Protein AF-A0A947F858-F1 (afdb_monomer)

Solvent-accessible surface area (backbone atoms only — not comparable to full-atom values): 6469 Å² total; per-residue (Å²): 131,84,89,65,55,68,53,41,46,55,47,29,59,78,66,80,48,83,84,88,86,75,67,89,81,66,52,72,44,41,62,44,39,13,61,75,72,74,49,61,33,59,75,28,78,41,48,48,53,29,35,28,78,80,78,44,76,45,78,45,77,42,40,40,72,58,80,89,54,66,70,59,55,22,68,79,66,77,35,60,71,42,74,44,53,60,67,57,33,28,71,70,55,74,26,50,80,83,61,42,67,88,55,57,70,126

Foldseek 3Di:
DDPDDPLQVVQCVVVVHDDDDDDPPQPLALVSVCVVVVHPSQPDWDWFWKAFPVRDIDIDIGRRPDDDDQVVVCVVPVTRIDTDDQVRCCVQQVDGPSGGDPGSGD

Nearest PDB structures (foldseek):
  1wdv-assembly2_B  TM=8.813E-01  e=1.703E-07  Aeropyrum pernix K1
  3ri0-assembly1_A  TM=8.685E-01  e=7.483E-07  Thermus thermophilus HB8
  3rij-assembly2_B  TM=8.736E-01  e=3.507E-06  Thermus thermophilus HB8
  3ri0-assembly2_B  TM=8.132E-01  e=2.891E-06  Thermus thermophilus HB8
  8huz-assembly6_E  TM=6.924E-01  e=2.051E-03  Mus musculus

Mean predicted aligned error: 3.18 Å

Radius of gyration: 14.78 Å; Cα contacts (8 Å, |Δi|>4): 136; chains: 1; bounding box: 39×30×33 Å

pLDDT: mean 94.22, std 5.72, range [61.09, 98.38]

Secondary structure (DSSP, 8-state):
---S-HHHHHHHHTTT--PPP--TTS--SHHHHHHHHT--GGGSEEEEEEEETTS-EEEEEEETTPPP-HHHHHHHHSS-EEE--HHHHHHHHSS-TT---SSS--

Structure (mmCIF, N/CA/C/O backbone):
data_AF-A0A947F858-F1
#
_entry.id   AF-A0A947F858-F1
#
loop_
_atom_site.group_PDB
_atom_site.id
_atom_site.type_symbol
_atom_site.label_atom_id
_atom_site.label_alt_id
_atom_site.label_comp_id
_atom_site.label_asym_id
_atom_site.label_entity_id
_atom_site.label_seq_id
_atom_site.pdbx_PDB_ins_code
_atom_site.Cartn_x
_atom_site.Cartn_y
_atom_site.Cartn_z
_atom_site.occupancy
_atom_site.B_iso_or_equiv
_atom_site.auth_seq_id
_atom_site.auth_comp_id
_atom_site.auth_asym_id
_atom_site.auth_atom_id
_atom_site.pdbx_PDB_model_num
ATOM 1 N N . MET A 1 1 ? 21.024 -10.251 -4.837 1.00 61.09 1 MET A N 1
ATOM 2 C CA . MET A 1 1 ? 19.910 -10.902 -4.113 1.00 61.09 1 MET A CA 1
ATOM 3 C C . MET A 1 1 ? 18.708 -9.993 -4.268 1.00 61.09 1 MET A C 1
ATOM 5 O O . MET A 1 1 ? 18.911 -8.787 -4.195 1.00 61.09 1 MET A O 1
ATOM 9 N N . SER A 1 2 ? 17.529 -10.543 -4.565 1.00 72.62 2 SER A N 1
ATOM 10 C CA . SER A 1 2 ? 16.306 -9.743 -4.702 1.00 72.62 2 SER A CA 1
ATOM 11 C C . SER A 1 2 ? 15.969 -9.069 -3.371 1.00 72.62 2 SER A C 1
ATOM 13 O O . SER A 1 2 ? 16.124 -9.683 -2.313 1.00 72.62 2 SER A O 1
ATOM 15 N N . ASN A 1 3 ? 15.537 -7.811 -3.423 1.00 83.62 3 ASN A N 1
ATOM 16 C CA . ASN A 1 3 ? 15.077 -7.055 -2.257 1.00 83.62 3 ASN A CA 1
ATOM 17 C C . ASN A 1 3 ? 13.567 -7.235 -2.016 1.00 83.62 3 ASN A C 1
ATOM 19 O O . ASN A 1 3 ? 12.994 -6.564 -1.154 1.00 83.62 3 ASN A O 1
ATOM 23 N N . ILE A 1 4 ? 12.912 -8.120 -2.774 1.00 90.12 4 ILE A N 1
ATOM 24 C CA . ILE A 1 4 ? 11.479 -8.384 -2.668 1.00 90.12 4 ILE A CA 1
ATOM 25 C C . ILE A 1 4 ? 11.211 -9.251 -1.427 1.00 90.12 4 ILE A C 1
ATOM 27 O O . ILE A 1 4 ? 11.792 -10.329 -1.283 1.00 90.12 4 ILE A O 1
ATOM 31 N N . PRO A 1 5 ? 10.317 -8.827 -0.514 1.00 91.62 5 PRO A N 1
ATOM 32 C CA . PRO A 1 5 ? 9.943 -9.640 0.639 1.00 91.62 5 PRO A CA 1
ATOM 33 C C . PRO A 1 5 ? 9.374 -11.006 0.206 1.00 91.62 5 PRO A C 1
ATOM 35 O O . PRO A 1 5 ? 8.523 -11.030 -0.684 1.00 91.62 5 PRO A O 1
ATOM 38 N N . PRO A 1 6 ? 9.744 -12.135 0.851 1.00 93.25 6 PRO A N 1
ATOM 39 C CA . PRO A 1 6 ? 9.379 -13.481 0.384 1.00 93.25 6 PRO A CA 1
ATOM 40 C C . PRO A 1 6 ? 7.880 -13.698 0.147 1.00 93.25 6 PRO A C 1
ATOM 42 O O . PRO A 1 6 ? 7.484 -14.324 -0.828 1.00 93.25 6 PRO A O 1
ATOM 45 N N . LYS A 1 7 ? 7.032 -13.119 1.003 1.00 93.25 7 LYS A N 1
ATOM 46 C CA . LYS A 1 7 ? 5.570 -13.184 0.863 1.00 93.25 7 LYS A CA 1
ATOM 47 C C . LYS A 1 7 ? 5.030 -12.430 -0.356 1.00 93.25 7 LYS A C 1
ATOM 49 O O . LYS A 1 7 ? 4.011 -12.815 -0.914 1.00 93.25 7 LYS A O 1
ATOM 54 N N . VAL A 1 8 ? 5.706 -11.355 -0.767 1.00 95.38 8 VAL A N 1
ATOM 55 C CA . VAL A 1 8 ? 5.370 -10.619 -1.992 1.00 95.38 8 VAL A CA 1
ATOM 56 C C . VAL A 1 8 ? 5.826 -11.432 -3.194 1.00 95.38 8 VAL A C 1
ATOM 58 O O . VAL A 1 8 ? 5.043 -11.597 -4.119 1.00 95.38 8 VAL A O 1
ATOM 61 N N . GLN A 1 9 ? 7.033 -12.005 -3.149 1.00 95.12 9 GLN A N 1
ATOM 62 C CA . GLN A 1 9 ? 7.530 -12.874 -4.216 1.00 95.12 9 GLN A CA 1
ATOM 63 C C . GLN A 1 9 ? 6.586 -14.060 -4.459 1.00 95.12 9 GLN A C 1
ATOM 65 O O . GLN A 1 9 ? 6.131 -14.247 -5.578 1.00 95.12 9 GLN A O 1
ATOM 70 N N . ALA A 1 10 ? 6.184 -14.775 -3.404 1.00 94.94 10 ALA A N 1
ATOM 71 C CA . ALA A 1 10 ? 5.242 -15.89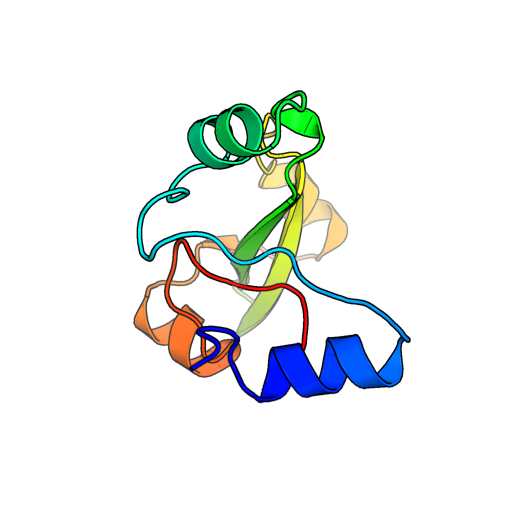0 -3.514 1.00 94.94 10 ALA A CA 1
ATOM 72 C C . ALA A 1 10 ? 3.876 -15.471 -4.099 1.00 94.94 10 ALA A C 1
ATOM 74 O O . ALA A 1 10 ? 3.263 -16.211 -4.872 1.00 94.94 10 ALA A O 1
ATOM 75 N N . PHE A 1 11 ? 3.393 -14.268 -3.765 1.00 95.88 11 PHE A N 1
ATOM 76 C CA . PHE A 1 11 ? 2.169 -13.734 -4.362 1.00 95.88 11 PHE A CA 1
ATOM 77 C C . PHE A 1 11 ? 2.349 -13.461 -5.860 1.00 95.88 11 PHE A C 1
ATOM 79 O O . PHE A 1 11 ? 1.483 -13.826 -6.647 1.00 95.88 11 PHE A O 1
ATOM 86 N N . LEU A 1 12 ? 3.464 -12.844 -6.261 1.00 95.94 12 LEU A N 1
ATOM 87 C CA . LEU A 1 12 ? 3.756 -12.561 -7.667 1.00 95.94 12 LEU A CA 1
ATOM 88 C C . LEU A 1 12 ? 3.893 -13.853 -8.482 1.00 95.94 12 LEU A C 1
ATOM 90 O O . LEU A 1 12 ? 3.251 -13.975 -9.523 1.00 95.94 12 LEU A O 1
ATOM 94 N N . ASP A 1 13 ? 4.638 -14.831 -7.964 1.00 95.88 13 ASP A N 1
ATOM 95 C CA . ASP A 1 13 ? 4.861 -16.126 -8.616 1.00 95.88 13 ASP A CA 1
ATOM 96 C C . ASP A 1 13 ? 3.544 -16.885 -8.830 1.00 95.88 13 ASP A C 1
ATOM 98 O O . ASP A 1 13 ? 3.310 -17.437 -9.900 1.00 95.88 13 ASP A O 1
ATOM 102 N N . SER A 1 14 ? 2.641 -16.871 -7.842 1.00 96.62 14 SER A N 1
ATOM 103 C CA . SER A 1 14 ? 1.331 -17.540 -7.952 1.00 96.62 14 SER A CA 1
ATOM 104 C C . SER A 1 14 ? 0.355 -16.874 -8.931 1.00 96.62 14 SER A C 1
ATOM 106 O O . SER A 1 14 ? -0.696 -17.448 -9.213 1.00 96.62 14 SER A O 1
ATOM 108 N N . HIS A 1 15 ? 0.688 -15.686 -9.445 1.00 96.56 15 HIS A N 1
ATOM 109 C CA . HIS A 1 15 ? -0.112 -14.942 -10.422 1.00 96.56 15 HIS A CA 1
ATOM 110 C C . HIS A 1 15 ? 0.633 -14.711 -11.748 1.00 96.56 15 HIS A C 1
ATOM 112 O O . HIS A 1 15 ? 0.192 -13.882 -12.545 1.00 96.56 15 HIS A O 1
ATOM 118 N N . ASP A 1 16 ? 1.760 -15.396 -11.978 1.00 97.12 16 ASP A N 1
ATOM 119 C CA . ASP A 1 16 ? 2.613 -15.228 -13.164 1.00 97.12 16 ASP A CA 1
ATOM 120 C C . ASP A 1 16 ? 3.068 -13.768 -13.389 1.00 97.12 16 ASP A C 1
ATOM 122 O O . ASP A 1 16 ? 3.198 -13.284 -14.517 1.00 97.12 16 ASP A O 1
ATOM 126 N N . LEU A 1 17 ? 3.308 -13.036 -12.296 1.00 96.38 17 LEU A N 1
ATOM 127 C CA . LEU A 1 17 ? 3.763 -11.648 -12.317 1.00 96.38 17 LEU A CA 1
ATOM 128 C C . LEU A 1 17 ? 5.264 -11.554 -12.040 1.00 96.38 17 LEU A C 1
ATOM 130 O O . LEU A 1 17 ? 5.825 -12.283 -11.230 1.00 96.38 17 LEU A O 1
ATOM 134 N N . SER A 1 18 ? 5.921 -10.584 -12.674 1.00 94.19 18 SER A N 1
ATOM 135 C CA . SER A 1 18 ? 7.324 -10.245 -12.417 1.00 94.19 18 SER A CA 1
ATOM 136 C C . SER A 1 18 ? 7.442 -8.799 -11.950 1.00 94.19 18 SER A C 1
ATOM 138 O O . SER A 1 18 ? 6.803 -7.903 -12.505 1.00 94.19 18 SER A O 1
ATOM 140 N N . ALA A 1 19 ? 8.266 -8.561 -10.931 1.00 93.31 19 ALA A N 1
ATOM 141 C CA . ALA A 1 19 ? 8.539 -7.218 -10.436 1.00 93.31 19 ALA A CA 1
ATOM 142 C C . ALA A 1 19 ? 9.737 -6.586 -11.155 1.00 93.31 19 ALA A C 1
ATOM 144 O O . ALA A 1 19 ? 10.726 -7.248 -11.463 1.00 93.31 19 ALA A O 1
ATOM 145 N N . LEU A 1 20 ? 9.662 -5.271 -11.357 1.00 91.75 20 LEU A N 1
ATOM 146 C CA . LEU A 1 20 ? 10.821 -4.451 -11.690 1.00 91.75 20 LEU A CA 1
ATOM 147 C C . LEU A 1 20 ? 11.453 -3.963 -10.386 1.00 91.75 20 LEU A C 1
ATOM 149 O O . LEU A 1 20 ? 10.805 -3.263 -9.605 1.00 91.75 20 LEU A O 1
ATOM 153 N N . GLU A 1 21 ? 12.707 -4.336 -10.147 1.00 91.69 21 GLU A N 1
ATOM 154 C CA . GLU A 1 21 ? 13.452 -3.916 -8.961 1.00 91.69 21 GLU A CA 1
ATOM 155 C C . GLU A 1 21 ? 14.293 -2.668 -9.242 1.00 91.69 21 GLU A C 1
ATOM 157 O O . GLU A 1 21 ? 14.930 -2.540 -10.288 1.00 91.69 21 GLU A O 1
ATOM 162 N N . PHE A 1 22 ? 14.320 -1.762 -8.267 1.00 91.75 22 PHE A N 1
ATOM 163 C CA . PHE A 1 22 ? 15.165 -0.574 -8.266 1.00 91.75 22 PHE A CA 1
ATOM 164 C C . PHE A 1 22 ? 16.038 -0.554 -7.013 1.00 91.75 22 PHE A C 1
ATOM 166 O O . PHE A 1 22 ? 15.814 -1.275 -6.039 1.00 91.75 22 PHE A O 1
ATOM 173 N N . GLU A 1 23 ? 17.040 0.309 -7.036 1.00 91.38 23 GLU A N 1
ATOM 174 C CA . GLU A 1 23 ? 18.005 0.503 -5.970 1.00 91.38 23 GLU A CA 1
ATOM 175 C C . GLU A 1 23 ? 17.293 0.911 -4.663 1.00 91.38 23 GLU A C 1
ATOM 177 O O . GLU A 1 23 ? 16.382 1.751 -4.702 1.00 91.38 23 GLU A O 1
ATOM 182 N N . PRO A 1 24 ? 17.683 0.364 -3.494 1.00 87.56 24 PRO A N 1
ATOM 183 C CA . PRO A 1 24 ? 17.040 0.686 -2.224 1.00 87.56 24 PRO A CA 1
ATOM 184 C C . PRO A 1 24 ? 16.963 2.194 -1.962 1.00 87.56 24 PRO A C 1
ATOM 186 O O . PRO A 1 24 ? 17.949 2.917 -2.076 1.00 87.56 24 PRO A O 1
ATOM 189 N N . GLY A 1 25 ? 15.772 2.677 -1.602 1.00 86.00 25 GLY A N 1
ATOM 190 C CA . GLY A 1 25 ? 15.541 4.093 -1.300 1.00 86.00 25 GLY A CA 1
ATOM 191 C C . GLY A 1 25 ? 15.443 5.021 -2.519 1.00 86.00 25 GLY A C 1
ATOM 192 O O . GLY A 1 25 ? 15.286 6.227 -2.333 1.00 86.00 25 GLY A O 1
ATOM 193 N N . SER A 1 26 ? 15.483 4.498 -3.750 1.00 89.56 26 SER A N 1
ATOM 194 C CA . SER A 1 26 ? 15.363 5.312 -4.972 1.00 89.56 26 SER A CA 1
ATOM 195 C C . SER A 1 26 ? 13.944 5.853 -5.224 1.00 89.56 26 SER A C 1
ATOM 197 O O . SER A 1 26 ? 13.790 6.913 -5.834 1.00 89.56 26 SER A O 1
ATOM 199 N N . THR A 1 27 ? 12.900 5.199 -4.699 1.00 91.88 27 THR A N 1
ATOM 200 C CA . THR A 1 27 ? 11.483 5.530 -4.961 1.00 91.88 27 THR A CA 1
ATOM 201 C C . THR A 1 27 ? 10.630 5.757 -3.691 1.00 91.88 27 THR A C 1
ATOM 203 O O . THR A 1 27 ? 9.587 5.124 -3.534 1.00 91.88 27 THR A O 1
ATOM 206 N N . PRO A 1 28 ? 11.014 6.647 -2.751 1.00 91.50 28 PRO A N 1
ATOM 207 C CA . PRO A 1 28 ? 10.339 6.791 -1.452 1.00 91.50 28 PRO A CA 1
ATOM 208 C C . PRO A 1 28 ? 9.014 7.575 -1.504 1.00 91.50 28 PRO A C 1
ATOM 210 O O . PRO A 1 28 ? 8.307 7.651 -0.503 1.00 91.50 28 PRO A O 1
ATOM 213 N N . THR A 1 29 ? 8.684 8.200 -2.638 1.00 93.38 29 THR A N 1
ATOM 214 C CA . THR A 1 29 ? 7.417 8.919 -2.844 1.00 93.38 29 THR A CA 1
ATOM 215 C C . THR A 1 29 ? 6.794 8.519 -4.175 1.00 93.38 29 THR A C 1
ATOM 217 O O . THR A 1 29 ? 7.492 8.030 -5.069 1.00 93.38 29 THR A O 1
ATOM 220 N N . ALA A 1 30 ? 5.489 8.760 -4.329 1.00 94.81 30 ALA A N 1
ATOM 221 C CA . ALA A 1 30 ? 4.784 8.462 -5.571 1.00 94.81 30 ALA A CA 1
ATOM 222 C C . ALA A 1 30 ? 5.367 9.241 -6.760 1.00 94.81 30 ALA A C 1
ATOM 224 O O . ALA A 1 30 ? 5.495 8.692 -7.846 1.00 94.81 30 ALA A O 1
ATOM 225 N N . GLU A 1 31 ? 5.790 10.488 -6.553 1.00 96.19 31 GLU A N 1
ATOM 226 C CA . GLU A 1 31 ? 6.406 11.328 -7.582 1.00 96.19 31 GLU A CA 1
ATOM 227 C C . GLU A 1 31 ? 7.748 10.757 -8.052 1.00 96.19 31 GLU A C 1
ATOM 229 O O . GLU A 1 31 ? 7.982 10.651 -9.254 1.00 96.19 31 GLU A O 1
ATOM 234 N N . LYS A 1 32 ? 8.611 10.332 -7.118 1.00 95.25 32 LYS A N 1
ATOM 235 C CA . LYS A 1 32 ? 9.903 9.716 -7.456 1.00 95.25 32 LYS A CA 1
ATOM 236 C C . LYS A 1 32 ? 9.727 8.360 -8.140 1.00 95.25 32 LYS A C 1
ATOM 238 O O . LYS A 1 32 ? 10.423 8.079 -9.110 1.00 95.25 32 LYS A O 1
ATOM 243 N N . ALA A 1 33 ? 8.781 7.542 -7.6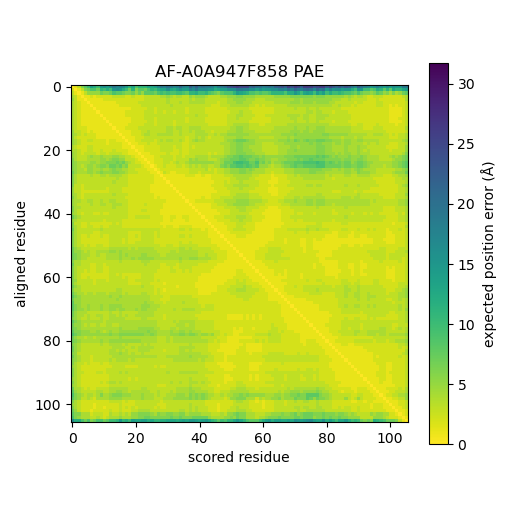72 1.00 95.06 33 ALA A N 1
ATOM 244 C CA . ALA A 1 33 ? 8.444 6.269 -8.309 1.00 95.06 33 ALA A CA 1
ATOM 245 C C . ALA A 1 33 ? 7.944 6.477 -9.749 1.00 95.06 33 ALA A C 1
ATOM 247 O O . ALA A 1 33 ? 8.446 5.844 -10.673 1.00 95.06 33 ALA A O 1
ATOM 248 N N . ALA A 1 34 ? 7.018 7.418 -9.943 1.00 96.88 34 ALA A N 1
ATOM 249 C CA . ALA A 1 34 ? 6.464 7.776 -11.245 1.00 96.88 34 ALA A CA 1
ATOM 250 C C . ALA A 1 34 ? 7.545 8.257 -12.219 1.00 96.88 34 ALA A C 1
ATOM 252 O O . ALA A 1 34 ? 7.624 7.773 -13.346 1.00 96.88 34 ALA A O 1
ATOM 253 N N . GLN A 1 35 ? 8.423 9.153 -11.756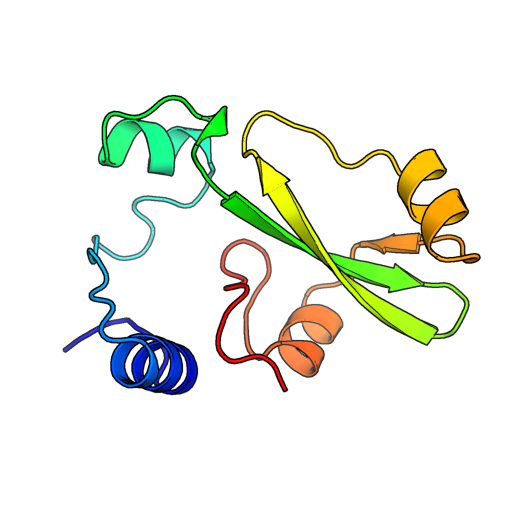 1.00 96.88 35 GLN A N 1
ATOM 254 C CA . GLN A 1 35 ? 9.559 9.641 -12.534 1.00 96.88 35 GLN A CA 1
ATOM 255 C C . GLN A 1 35 ? 10.499 8.499 -12.941 1.00 96.88 35 GLN A C 1
ATOM 257 O O . GLN A 1 35 ? 10.948 8.462 -14.084 1.00 96.88 35 GLN A O 1
ATOM 262 N N . ARG A 1 36 ? 10.786 7.559 -12.029 1.00 95.75 36 ARG A N 1
ATOM 263 C CA . ARG A 1 36 ? 11.714 6.447 -12.279 1.00 95.75 36 ARG A CA 1
ATOM 264 C C . ARG A 1 36 ? 11.247 5.522 -13.403 1.00 95.75 36 ARG A C 1
ATOM 266 O O . ARG A 1 36 ? 12.097 5.027 -14.140 1.00 95.75 36 AR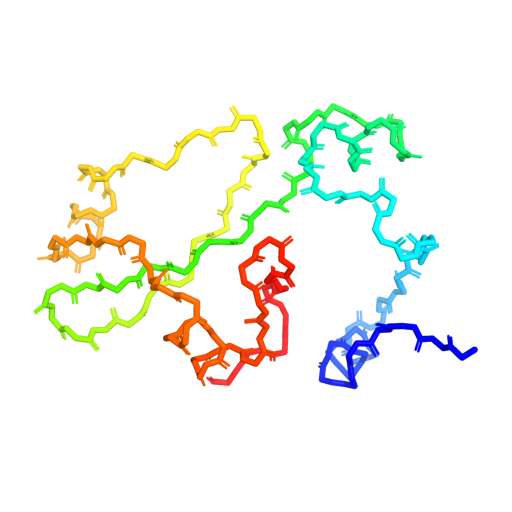G A O 1
ATOM 273 N N . ILE A 1 37 ? 9.935 5.305 -13.526 1.00 95.75 37 ILE A N 1
ATOM 274 C CA . ILE A 1 37 ? 9.338 4.407 -14.530 1.00 95.75 37 ILE A CA 1
ATOM 275 C C . ILE A 1 37 ? 8.660 5.144 -15.695 1.00 95.75 37 ILE A C 1
ATOM 277 O O . ILE A 1 37 ? 8.099 4.503 -16.576 1.00 95.75 37 ILE A O 1
ATOM 281 N N . GLY A 1 38 ? 8.725 6.480 -15.723 1.00 97.00 38 GLY A N 1
ATOM 282 C CA . GLY A 1 38 ? 8.236 7.299 -16.835 1.00 97.00 38 GLY A CA 1
ATOM 283 C C . GLY A 1 38 ? 6.712 7.357 -16.971 1.00 97.00 38 GLY A C 1
ATOM 284 O O . GLY A 1 38 ? 6.210 7.477 -18.086 1.00 97.00 38 GLY A O 1
ATOM 285 N N . VAL A 1 39 ? 5.970 7.278 -15.863 1.00 98.00 39 VAL A N 1
ATOM 286 C CA . VAL A 1 39 ? 4.494 7.296 -15.867 1.00 98.00 39 VAL A CA 1
ATOM 287 C C . VAL A 1 39 ? 3.930 8.518 -15.136 1.00 98.00 39 VAL A C 1
ATOM 289 O O . VAL A 1 39 ? 4.621 9.128 -14.319 1.00 98.00 39 VAL A O 1
ATOM 292 N N . PRO A 1 40 ? 2.656 8.888 -15.364 1.00 98.38 40 PRO A N 1
ATOM 293 C CA . PRO A 1 40 ? 1.972 9.868 -14.526 1.00 98.38 40 PRO A CA 1
ATOM 294 C C . PRO A 1 40 ? 1.862 9.399 -13.067 1.00 98.38 40 PRO A C 1
ATOM 296 O O . PRO A 1 40 ? 1.584 8.231 -12.804 1.00 98.38 40 PRO A O 1
ATOM 299 N N . VAL A 1 41 ? 1.961 10.322 -12.102 1.00 97.94 41 VAL A N 1
ATOM 300 C CA . VAL A 1 41 ? 1.869 10.010 -10.655 1.00 97.94 41 VAL A CA 1
ATOM 301 C C . VAL A 1 41 ? 0.569 9.281 -10.287 1.00 97.94 41 VAL A C 1
ATOM 303 O O . VAL A 1 41 ? 0.562 8.433 -9.398 1.00 97.94 41 VAL A O 1
ATOM 306 N N . GLY A 1 42 ? -0.526 9.555 -11.002 1.00 97.88 42 GLY A N 1
ATOM 307 C CA . GLY A 1 42 ? -1.806 8.869 -10.810 1.00 97.88 42 GLY A CA 1
ATOM 308 C C . GLY A 1 42 ? -1.808 7.379 -11.177 1.00 97.88 42 GLY A C 1
ATOM 309 O O . GLY A 1 42 ? -2.731 6.675 -10.782 1.00 97.88 42 GLY A O 1
ATOM 310 N N . GLN A 1 43 ? -0.787 6.880 -11.882 1.00 97.50 43 GLN A N 1
ATOM 311 C CA . GLN A 1 43 ? -0.606 5.447 -12.144 1.00 97.50 43 GLN A CA 1
ATOM 312 C C . GLN A 1 43 ? 0.182 4.730 -11.040 1.00 97.50 43 GLN A C 1
ATOM 314 O O . GLN A 1 43 ? 0.212 3.502 -11.010 1.00 97.50 43 GLN A O 1
ATOM 319 N N . ILE A 1 44 ? 0.793 5.464 -10.106 1.00 97.06 44 ILE A N 1
ATOM 320 C CA . ILE A 1 44 ? 1.421 4.852 -8.935 1.00 97.06 44 ILE A CA 1
ATOM 321 C C . ILE A 1 44 ? 0.341 4.503 -7.919 1.00 97.06 44 ILE A C 1
ATOM 323 O O . ILE A 1 44 ? -0.403 5.374 -7.479 1.00 97.06 44 ILE A O 1
ATOM 327 N N . ALA A 1 45 ? 0.273 3.244 -7.500 1.00 96.00 45 ALA A N 1
ATOM 328 C CA . ALA A 1 45 ? -0.569 2.834 -6.386 1.00 96.00 45 ALA A CA 1
ATOM 329 C C . ALA A 1 45 ? 0.168 3.066 -5.060 1.00 96.00 45 ALA A C 1
ATOM 331 O O . ALA A 1 45 ? 1.291 2.599 -4.874 1.00 96.00 45 ALA A O 1
ATOM 332 N N . LYS A 1 46 ? -0.469 3.763 -4.117 1.00 94.44 46 LYS A N 1
ATOM 333 C CA . LYS A 1 46 ? -0.009 3.853 -2.727 1.00 94.44 46 LYS A CA 1
ATOM 334 C C . LYS A 1 46 ? -0.951 3.096 -1.811 1.00 94.44 46 LYS A C 1
ATOM 336 O O . LYS A 1 46 ? -2.170 3.217 -1.936 1.00 94.44 46 LYS A O 1
ATOM 341 N N . SER A 1 47 ? -0.369 2.389 -0.855 1.00 95.88 47 SER A N 1
ATOM 342 C CA . SER A 1 47 ? -1.096 1.617 0.146 1.00 95.88 47 SER A CA 1
ATOM 343 C C . SER A 1 47 ? -0.897 2.253 1.512 1.00 95.88 47 SER A C 1
ATOM 345 O O . SER A 1 47 ? 0.233 2.488 1.940 1.00 95.88 47 SER A O 1
ATOM 347 N N . ILE A 1 48 ? -1.995 2.563 2.195 1.00 95.44 48 ILE A N 1
ATOM 348 C CA . ILE A 1 48 ? -1.965 3.209 3.508 1.00 95.44 48 ILE A CA 1
ATOM 349 C C . ILE A 1 48 ? -2.863 2.424 4.453 1.00 95.44 48 ILE A C 1
ATOM 351 O O . ILE A 1 48 ? -4.033 2.180 4.150 1.00 95.44 48 ILE A O 1
ATOM 355 N N . LEU A 1 49 ? -2.321 2.048 5.609 1.00 97.12 49 LEU A N 1
ATOM 356 C CA . LEU A 1 49 ? -3.079 1.357 6.639 1.00 97.12 49 LEU A CA 1
ATOM 357 C C . LEU A 1 49 ? -3.791 2.360 7.553 1.00 97.12 49 LEU A C 1
ATOM 359 O O . LEU A 1 49 ? -3.183 3.281 8.103 1.00 97.12 49 LEU A O 1
ATOM 363 N N . PHE A 1 50 ? -5.087 2.150 7.748 1.00 97.44 50 PHE A N 1
ATOM 364 C CA . PHE A 1 50 ? -5.918 2.904 8.677 1.00 97.44 50 PHE A CA 1
ATOM 365 C C . PHE A 1 50 ? -6.403 2.005 9.808 1.00 97.44 50 PHE A C 1
ATOM 367 O O . PHE A 1 50 ? -6.801 0.867 9.568 1.00 97.44 50 PHE A O 1
ATOM 374 N N . LYS A 1 51 ? -6.443 2.546 11.029 1.00 97.94 51 LYS A N 1
ATOM 375 C CA . LYS A 1 51 ? -7.083 1.914 12.185 1.00 97.94 51 LYS A CA 1
ATOM 376 C C . LYS A 1 51 ? -8.398 2.619 12.490 1.00 97.94 51 LYS A C 1
ATOM 378 O O . LYS A 1 51 ? -8.428 3.838 12.702 1.00 97.94 51 LYS A O 1
ATOM 383 N N . GLY A 1 52 ? -9.488 1.861 12.457 1.00 97.75 52 GLY A N 1
ATOM 384 C CA . GLY A 1 52 ? -10.813 2.344 12.825 1.00 97.75 52 GLY A CA 1
ATOM 385 C C . GLY A 1 52 ? -11.019 2.366 14.340 1.00 97.75 52 GLY A C 1
ATOM 386 O O . GLY A 1 52 ? -10.362 1.643 15.084 1.00 97.75 52 GLY A O 1
AT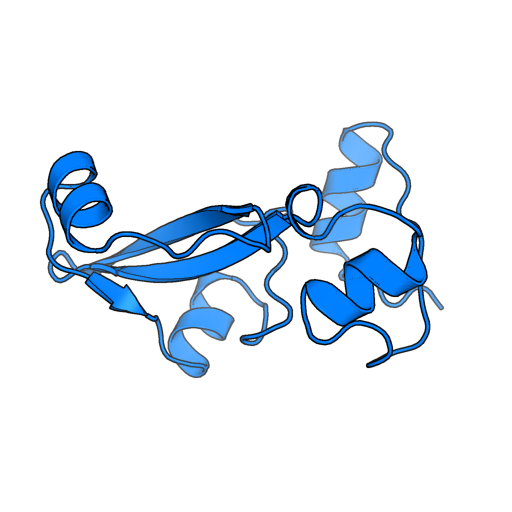OM 387 N N . LYS A 1 53 ? -11.961 3.190 14.811 1.00 97.69 53 LYS A N 1
ATOM 388 C CA . LYS A 1 53 ? -12.417 3.182 16.217 1.00 97.69 53 LYS A CA 1
ATOM 389 C C . LYS A 1 53 ? -13.144 1.894 16.627 1.00 97.69 53 LYS A C 1
ATOM 391 O O . LYS A 1 53 ? -13.373 1.691 17.809 1.00 97.69 53 LYS A O 1
ATOM 396 N N . ASP A 1 54 ? -13.510 1.065 15.659 1.00 97.50 54 ASP A N 1
ATOM 397 C CA . ASP A 1 54 ? -14.044 -0.288 15.827 1.00 97.50 54 ASP A CA 1
ATOM 398 C C . ASP A 1 54 ? -12.938 -1.356 15.936 1.00 97.50 54 ASP A C 1
ATOM 400 O O . ASP A 1 54 ? -13.214 -2.540 15.784 1.00 97.50 54 ASP A O 1
ATOM 404 N N . ASP A 1 55 ? -11.692 -0.921 16.140 1.00 96.19 55 ASP A N 1
ATOM 405 C CA . ASP A 1 55 ? -10.483 -1.739 16.283 1.00 96.19 55 ASP A CA 1
ATOM 406 C C . ASP A 1 55 ? -10.135 -2.616 15.066 1.00 96.19 55 ASP A C 1
ATOM 408 O O . ASP A 1 55 ? -9.324 -3.534 15.142 1.00 96.19 55 ASP A O 1
ATOM 412 N N . LYS A 1 56 ? -10.699 -2.291 13.894 1.00 96.94 56 LYS A N 1
ATOM 413 C CA . LYS A 1 56 ? -10.387 -2.962 12.626 1.00 96.94 56 LYS A CA 1
ATOM 414 C C . LYS A 1 56 ? -9.395 -2.162 11.792 1.00 96.94 56 LYS A C 1
ATOM 416 O O . LYS A 1 56 ? -9.563 -0.949 11.588 1.00 96.94 56 LYS A O 1
ATOM 421 N N . TYR A 1 57 ? -8.414 -2.862 11.231 1.00 97.06 57 TYR A N 1
ATOM 422 C CA . TYR A 1 57 ? -7.518 -2.314 10.221 1.00 97.06 57 TYR A CA 1
ATOM 423 C C . TYR A 1 57 ? -8.158 -2.340 8.834 1.00 97.06 57 TYR A C 1
ATOM 425 O O . TYR A 1 57 ? -8.890 -3.260 8.482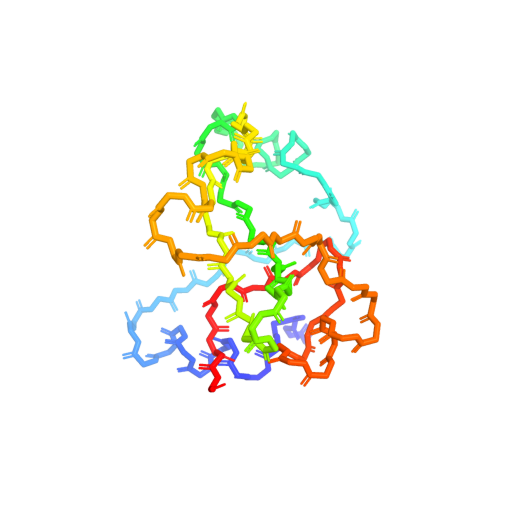 1.00 97.06 57 TYR A O 1
ATOM 433 N N . ARG A 1 58 ? -7.876 -1.306 8.042 1.00 96.25 58 ARG A N 1
ATOM 434 C CA . ARG A 1 58 ? -8.271 -1.196 6.635 1.00 96.25 58 ARG A CA 1
ATOM 435 C C . ARG A 1 58 ? -7.069 -0.727 5.841 1.00 96.25 58 ARG A C 1
ATOM 437 O O . ARG A 1 58 ? -6.575 0.377 6.080 1.00 96.25 58 ARG A O 1
ATOM 444 N N . LEU A 1 59 ? -6.607 -1.547 4.907 1.00 96.50 59 LEU A N 1
ATOM 445 C CA . LEU A 1 59 ? -5.644 -1.101 3.914 1.00 96.50 59 LEU A CA 1
ATOM 446 C C . LEU A 1 59 ? -6.397 -0.397 2.788 1.00 96.50 59 LEU A C 1
ATOM 448 O O . LEU A 1 59 ? -7.305 -0.969 2.192 1.00 96.50 59 LEU A O 1
ATOM 452 N N . VAL A 1 60 ? -6.018 0.842 2.499 1.00 96.75 60 VAL A N 1
ATOM 453 C CA . VAL A 1 60 ? -6.575 1.592 1.376 1.00 96.75 60 VAL A CA 1
ATOM 454 C C . VAL A 1 60 ? -5.506 1.729 0.306 1.00 96.75 60 VAL A C 1
ATOM 456 O O . VAL A 1 60 ? -4.439 2.288 0.569 1.00 96.75 60 VAL A O 1
ATOM 459 N N . VAL A 1 61 ? -5.819 1.242 -0.893 1.00 96.62 61 VAL A N 1
ATOM 460 C CA . VAL A 1 61 ? -5.020 1.455 -2.100 1.00 96.62 61 VAL A CA 1
ATOM 461 C C . VAL A 1 61 ? -5.628 2.614 -2.878 1.00 96.62 61 VAL A C 1
ATOM 463 O O . VAL A 1 61 ? -6.828 2.632 -3.146 1.00 96.62 61 VAL A O 1
ATOM 466 N N . ALA A 1 62 ? -4.812 3.604 -3.219 1.00 96.50 62 ALA A N 1
ATOM 467 C CA . ALA A 1 62 ? -5.241 4.754 -4.005 1.00 96.50 62 ALA A CA 1
ATOM 468 C C . ALA A 1 62 ? -4.169 5.171 -5.009 1.00 96.5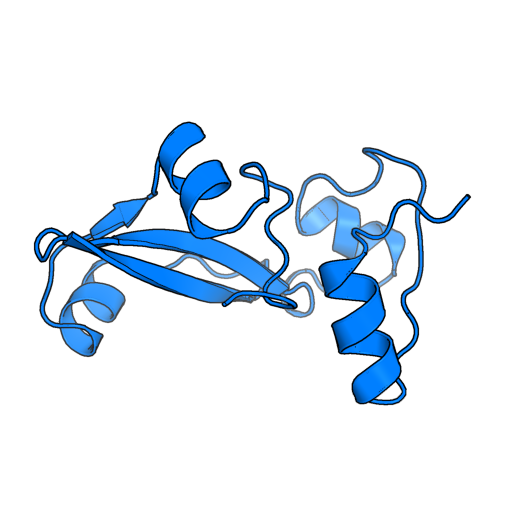0 62 ALA A C 1
ATOM 470 O O . ALA A 1 62 ? -2.989 4.883 -4.827 1.00 96.50 62 ALA A O 1
ATOM 471 N N . ALA A 1 63 ? -4.583 5.901 -6.041 1.00 97.62 63 ALA A N 1
ATOM 472 C CA . ALA A 1 63 ? -3.664 6.552 -6.964 1.00 97.62 63 ALA A CA 1
ATOM 473 C C . ALA A 1 63 ? -2.764 7.571 -6.236 1.00 97.62 63 ALA A C 1
ATOM 475 O O . ALA A 1 63 ? -3.178 8.238 -5.277 1.00 97.62 63 ALA A O 1
ATOM 476 N N . GLY A 1 64 ? -1.519 7.687 -6.693 1.00 96.50 64 GLY A N 1
ATOM 477 C CA . GLY A 1 64 ? -0.450 8.441 -6.044 1.00 96.50 64 GLY A CA 1
ATOM 478 C C . GLY A 1 64 ? -0.783 9.920 -5.895 1.00 96.50 64 GLY A C 1
ATOM 479 O O . GLY A 1 64 ? -0.520 10.508 -4.844 1.00 96.50 64 GLY A O 1
ATOM 480 N N . ASP A 1 65 ? -1.480 10.473 -6.886 1.00 96.88 65 ASP A N 1
ATOM 481 C CA . ASP A 1 65 ? -1.925 11.865 -6.967 1.00 96.88 65 ASP A CA 1
ATOM 482 C C . ASP A 1 65 ? -3.213 12.162 -6.168 1.00 96.88 65 ASP A C 1
ATOM 484 O O . ASP A 1 65 ? -3.622 13.319 -6.057 1.00 96.88 65 ASP A O 1
ATOM 488 N N . LYS A 1 66 ? -3.876 11.150 -5.589 1.00 96.81 66 LYS A N 1
ATOM 489 C CA . LYS A 1 66 ? -5.133 11.328 -4.839 1.00 96.81 66 LYS A CA 1
ATOM 490 C C . LYS A 1 66 ? -4.920 11.344 -3.336 1.00 96.81 66 LYS A C 1
ATOM 492 O O . LYS A 1 66 ? -4.080 10.637 -2.792 1.00 96.81 66 LYS A O 1
ATOM 497 N N . LYS A 1 67 ? -5.727 12.122 -2.618 1.00 94.69 67 LYS A N 1
ATOM 498 C CA . LYS A 1 67 ? -5.785 12.081 -1.149 1.00 94.69 67 LYS A CA 1
ATOM 499 C C . LYS A 1 67 ? -6.950 11.204 -0.703 1.00 94.69 67 LYS A C 1
ATOM 501 O O . LYS A 1 67 ? -8.017 11.239 -1.311 1.00 94.69 67 LYS A O 1
ATOM 506 N N . ILE A 1 68 ? -6.756 10.453 0.380 1.00 95.38 68 ILE A N 1
ATOM 507 C CA . ILE A 1 68 ? -7.843 9.685 0.992 1.00 95.38 68 ILE A CA 1
ATOM 508 C C . ILE A 1 68 ? -8.807 10.651 1.678 1.00 95.38 68 ILE A C 1
ATOM 510 O O . ILE A 1 68 ? -8.407 11.445 2.530 1.00 95.38 68 ILE A O 1
ATOM 514 N N . ASN A 1 69 ? -10.085 10.571 1.316 1.00 96.31 69 ASN A N 1
ATOM 515 C CA . ASN A 1 69 ? -11.141 11.330 1.970 1.00 96.31 69 ASN A CA 1
ATOM 516 C C . ASN A 1 69 ? -11.631 10.563 3.208 1.00 96.31 69 ASN A C 1
ATOM 518 O O . ASN A 1 69 ? -12.266 9.515 3.091 1.00 96.31 69 ASN A O 1
ATOM 522 N N . SER A 1 70 ? -11.354 11.094 4.400 1.00 95.12 70 SER A N 1
ATOM 523 C CA . SER A 1 70 ? -11.727 10.465 5.675 1.00 95.12 70 SER A CA 1
ATOM 524 C C . SER A 1 70 ? -13.241 10.363 5.881 1.00 95.12 70 SER A C 1
ATOM 526 O O . SER A 1 70 ? -13.714 9.402 6.484 1.00 95.12 70 SER A O 1
ATOM 528 N N . GLY A 1 71 ? -14.016 11.319 5.359 1.00 97.38 71 GLY A N 1
ATOM 529 C CA . GLY A 1 71 ? -15.477 11.288 5.394 1.00 97.38 71 GLY A CA 1
ATOM 530 C C . GLY A 1 71 ? -16.056 10.181 4.513 1.00 97.38 71 GLY A C 1
ATOM 531 O O . GLY A 1 71 ? -16.962 9.470 4.944 1.00 97.38 71 GLY A O 1
ATOM 532 N N . ALA A 1 72 ? -15.496 9.993 3.316 1.00 96.75 72 ALA A N 1
ATOM 533 C CA . ALA A 1 72 ? -15.856 8.887 2.434 1.00 96.75 72 ALA A CA 1
ATOM 534 C C . ALA A 1 72 ? -15.482 7.540 3.066 1.00 96.75 72 ALA A C 1
ATOM 536 O O . ALA A 1 72 ? -16.347 6.687 3.205 1.00 96.75 72 ALA A O 1
ATOM 537 N N . LEU A 1 73 ? -14.247 7.387 3.561 1.00 97.44 73 LEU A N 1
ATOM 538 C CA . LEU A 1 73 ? -13.809 6.158 4.234 1.00 97.44 73 LEU A CA 1
ATOM 539 C C . LEU A 1 73 ? -14.691 5.817 5.447 1.00 97.44 73 LEU A C 1
ATOM 541 O O . LEU A 1 73 ? -15.044 4.655 5.655 1.00 97.44 73 LEU A O 1
ATOM 545 N N . LYS A 1 74 ? -15.099 6.827 6.225 1.00 97.94 74 LYS A N 1
ATOM 546 C CA . LYS A 1 74 ? -16.060 6.652 7.319 1.00 97.94 74 LYS A CA 1
ATOM 547 C C . LYS A 1 74 ? -17.408 6.142 6.827 1.00 97.94 74 LYS A C 1
ATOM 549 O O . LYS A 1 74 ? -17.963 5.240 7.445 1.00 97.94 74 LYS A O 1
ATOM 554 N N . ARG A 1 75 ? -17.949 6.736 5.763 1.00 98.06 75 ARG A N 1
ATOM 555 C CA . ARG A 1 75 ? -19.247 6.340 5.209 1.00 98.06 75 ARG A CA 1
ATOM 556 C C . ARG A 1 75 ? -19.221 4.900 4.699 1.00 98.06 75 ARG A C 1
ATOM 558 O O . ARG A 1 75 ? -20.130 4.156 5.032 1.00 98.06 75 ARG A O 1
ATOM 565 N N . GLU A 1 76 ? -18.165 4.508 3.989 1.00 97.38 76 GLU A N 1
ATOM 566 C CA . GLU A 1 76 ? -18.040 3.151 3.438 1.00 97.38 76 GLU A CA 1
ATOM 567 C C . GLU A 1 76 ? -17.852 2.078 4.513 1.00 97.38 76 GLU A C 1
ATOM 569 O O . GLU A 1 76 ? -18.236 0.930 4.330 1.00 97.38 76 GLU A O 1
ATOM 574 N N . THR A 1 77 ? -17.239 2.426 5.645 1.00 97.00 77 THR A N 1
ATOM 575 C CA . THR A 1 77 ? -16.805 1.410 6.615 1.00 97.00 77 THR A CA 1
ATOM 576 C C . THR A 1 77 ? -17.449 1.516 7.994 1.00 97.00 77 THR A C 1
ATOM 578 O O . THR A 1 77 ? -17.141 0.702 8.864 1.00 97.00 77 THR A O 1
ATOM 581 N N . GLY A 1 78 ? -18.304 2.517 8.219 1.00 97.75 78 GLY A N 1
ATOM 582 C CA . GLY A 1 78 ? -19.082 2.709 9.446 1.00 97.75 78 GLY A CA 1
ATOM 583 C C . GLY A 1 78 ? -18.317 3.273 10.652 1.00 97.75 78 GLY A C 1
ATOM 584 O O . GLY A 1 78 ? -18.936 3.597 11.663 1.00 97.75 78 GLY A O 1
ATOM 585 N N . ALA A 1 79 ? -16.995 3.448 10.573 1.00 97.69 79 ALA A N 1
ATOM 586 C CA . ALA A 1 79 ? -16.159 3.886 11.697 1.00 97.69 79 ALA A CA 1
ATOM 587 C C . ALA A 1 79 ? -15.448 5.220 11.419 1.00 97.69 79 ALA A C 1
ATOM 589 O O . ALA A 1 79 ? -15.319 5.643 10.282 1.00 97.69 79 ALA A O 1
ATOM 590 N N . LYS A 1 80 ? -14.967 5.919 12.455 1.00 97.69 80 LYS A N 1
ATOM 591 C CA . LYS A 1 80 ? -13.951 6.977 12.271 1.00 97.69 80 LYS A CA 1
ATOM 592 C C . LYS A 1 80 ? -12.566 6.331 12.252 1.00 97.69 80 LYS A C 1
ATOM 594 O O . LYS A 1 80 ? -12.330 5.414 13.035 1.00 97.69 80 LYS A O 1
ATOM 599 N N . HIS A 1 81 ? -11.649 6.866 11.451 1.00 98.12 81 HIS A N 1
ATOM 600 C CA . HIS A 1 81 ? -10.316 6.292 11.248 1.00 98.12 81 HIS A CA 1
ATOM 601 C C . HIS A 1 81 ? -9.228 7.294 11.578 1.00 98.12 81 HIS A C 1
ATOM 603 O O . HIS A 1 81 ? -9.398 8.503 11.413 1.00 98.12 81 HIS A O 1
ATOM 609 N N . ARG A 1 82 ? -8.079 6.753 11.957 1.00 97.06 82 ARG A N 1
ATOM 610 C CA . ARG A 1 82 ? -6.787 7.430 11.889 1.00 97.06 82 ARG A CA 1
ATOM 611 C C . ARG A 1 82 ? -5.832 6.582 11.059 1.00 97.06 82 ARG A C 1
ATOM 613 O O . ARG A 1 82 ? -6.067 5.385 10.888 1.00 97.06 82 ARG A O 1
ATOM 620 N N . MET A 1 83 ? -4.754 7.181 10.567 1.00 96.44 83 MET A N 1
ATOM 621 C CA . MET A 1 83 ? -3.645 6.380 10.050 1.00 96.44 83 MET A CA 1
ATOM 622 C C . MET A 1 83 ? -3.117 5.478 11.174 1.00 96.44 83 MET A C 1
ATOM 624 O O . MET A 1 83 ? -3.072 5.888 12.343 1.00 96.44 83 MET A O 1
ATOM 628 N N . ALA A 1 84 ? -2.790 4.234 10.832 1.00 97.19 84 ALA A N 1
ATOM 629 C CA . ALA A 1 84 ? -2.069 3.357 11.740 1.00 97.19 84 ALA A CA 1
ATOM 630 C C . ALA A 1 84 ? -0.679 3.952 12.002 1.00 97.19 84 ALA A C 1
ATOM 632 O O . ALA A 1 84 ? -0.083 4.572 11.117 1.00 97.19 84 ALA A O 1
ATOM 633 N N . ASN A 1 85 ? -0.180 3.810 13.228 1.00 96.69 85 ASN A N 1
ATOM 634 C CA . ASN A 1 85 ? 1.188 4.224 13.532 1.00 96.69 85 ASN A CA 1
ATOM 635 C C . ASN A 1 85 ? 2.201 3.195 12.981 1.00 96.69 85 ASN A C 1
ATOM 637 O O . ASN A 1 85 ? 1.816 2.194 12.372 1.00 96.69 85 ASN A O 1
ATOM 641 N N . SER A 1 86 ? 3.500 3.454 13.157 1.00 96.69 86 SER A N 1
ATOM 642 C CA . SER A 1 86 ? 4.557 2.587 12.618 1.00 96.69 86 SER A CA 1
ATOM 643 C C . SER A 1 86 ? 4.487 1.156 13.155 1.00 96.69 86 SER A C 1
ATOM 645 O O . SER A 1 86 ? 4.543 0.210 12.369 1.00 96.69 86 SER A O 1
ATOM 647 N N . ASP A 1 87 ? 4.310 0.999 14.466 1.00 97.06 87 ASP A N 1
ATOM 648 C CA . ASP A 1 87 ? 4.271 -0.314 15.114 1.00 97.06 87 ASP A CA 1
ATOM 649 C C . ASP A 1 87 ? 3.027 -1.098 14.702 1.00 97.06 87 ASP A C 1
ATOM 651 O O . ASP A 1 87 ? 3.131 -2.252 14.295 1.00 97.06 87 ASP A O 1
ATOM 655 N N . GLU A 1 88 ? 1.863 -0.448 14.700 1.00 97.12 88 GLU A N 1
ATOM 656 C CA . GLU A 1 88 ? 0.604 -1.033 14.231 1.00 97.12 88 GLU A CA 1
ATOM 657 C C . GLU A 1 88 ? 0.693 -1.456 12.760 1.00 97.12 88 GLU A C 1
ATOM 659 O O . GLU A 1 88 ? 0.227 -2.533 12.398 1.00 97.12 88 GLU A O 1
ATOM 664 N N . THR A 1 89 ? 1.317 -0.634 11.910 1.00 96.75 89 THR A N 1
ATOM 665 C CA . THR A 1 89 ? 1.498 -0.950 10.486 1.00 96.75 89 THR A CA 1
ATOM 666 C C . THR A 1 89 ? 2.388 -2.171 10.309 1.00 96.75 89 THR A C 1
ATOM 668 O O . THR A 1 89 ? 2.026 -3.093 9.576 1.00 96.75 89 THR A O 1
ATOM 671 N N . LYS A 1 90 ? 3.521 -2.214 11.016 1.00 95.44 90 LYS A N 1
ATOM 672 C CA . LYS A 1 90 ? 4.448 -3.343 10.961 1.00 95.44 90 LYS A CA 1
ATOM 673 C C . LYS A 1 90 ? 3.814 -4.616 11.504 1.00 95.44 90 LYS A C 1
ATOM 675 O O . LYS A 1 90 ? 3.965 -5.664 10.888 1.00 95.44 90 LYS A O 1
ATOM 680 N N . GLN A 1 91 ? 3.087 -4.529 12.612 1.00 95.25 91 GLN A N 1
ATOM 681 C CA . GLN A 1 91 ? 2.411 -5.674 13.210 1.00 95.25 91 GLN A CA 1
ATOM 682 C C . GLN A 1 91 ? 1.320 -6.228 12.291 1.00 95.25 91 GLN A C 1
ATOM 684 O O . GLN A 1 91 ? 1.246 -7.434 12.100 1.00 95.25 91 GLN A O 1
ATOM 689 N N . ALA A 1 92 ? 0.490 -5.356 11.714 1.00 95.31 92 ALA A N 1
ATOM 690 C CA . ALA A 1 92 ? -0.644 -5.779 10.899 1.00 95.31 92 ALA A CA 1
ATOM 691 C C . ALA A 1 92 ? -0.251 -6.209 9.479 1.00 95.31 92 ALA A C 1
ATOM 693 O O . ALA A 1 92 ? -0.963 -6.991 8.865 1.00 95.31 92 ALA A O 1
ATOM 694 N N . THR A 1 93 ? 0.841 -5.673 8.922 1.00 95.31 93 THR A N 1
ATOM 695 C CA . THR A 1 93 ? 1.176 -5.883 7.501 1.00 95.31 93 THR A CA 1
ATOM 696 C C . THR A 1 93 ? 2.550 -6.489 7.268 1.00 95.31 93 THR A C 1
ATOM 698 O O . THR A 1 93 ? 2.848 -6.889 6.149 1.00 95.31 93 THR A O 1
ATOM 701 N N . GLY A 1 94 ? 3.427 -6.529 8.270 1.00 94.25 94 GLY A N 1
ATOM 702 C CA . GLY A 1 94 ? 4.838 -6.888 8.102 1.00 94.25 94 GLY A CA 1
ATOM 703 C C . GLY A 1 94 ? 5.688 -5.832 7.382 1.00 94.25 94 GLY A C 1
ATOM 704 O O . GLY A 1 94 ? 6.883 -6.049 7.203 1.00 94.25 94 GLY A O 1
ATOM 705 N N . PHE A 1 95 ? 5.112 -4.690 6.988 1.00 93.62 95 PHE A N 1
ATOM 706 C CA . PHE A 1 95 ? 5.808 -3.605 6.293 1.00 93.62 95 PHE A CA 1
ATOM 707 C C . PHE A 1 95 ? 5.916 -2.347 7.159 1.00 93.62 95 PHE A C 1
ATOM 709 O O . PHE A 1 95 ? 5.093 -2.099 8.038 1.00 93.62 95 PHE A O 1
ATOM 716 N N . LEU A 1 96 ? 6.921 -1.515 6.885 1.00 91.62 96 LEU A N 1
ATOM 717 C CA . LEU A 1 96 ? 7.042 -0.192 7.499 1.00 91.62 96 LEU A CA 1
ATOM 718 C C . LEU A 1 96 ? 6.236 0.857 6.712 1.00 91.62 96 LEU A C 1
ATOM 720 O O . LEU A 1 96 ? 6.077 0.720 5.492 1.00 91.62 96 LEU A O 1
ATOM 724 N N . PRO A 1 97 ? 5.758 1.935 7.367 1.00 89.62 97 PRO A N 1
ATOM 725 C CA . PRO A 1 97 ? 5.173 3.075 6.668 1.00 89.62 97 PRO A CA 1
ATOM 726 C C . PRO A 1 97 ? 6.079 3.586 5.539 1.00 89.62 97 PRO A C 1
ATOM 728 O O . PRO A 1 97 ? 7.294 3.667 5.694 1.00 89.62 97 PRO A O 1
ATOM 731 N N . GLY A 1 98 ? 5.480 3.926 4.395 1.00 83.06 98 GLY A N 1
ATOM 732 C CA . GLY A 1 98 ? 6.207 4.332 3.185 1.00 83.06 98 GLY A CA 1
ATOM 733 C C . GLY A 1 98 ? 6.648 3.176 2.277 1.00 83.06 98 GLY A C 1
ATOM 734 O O . GLY A 1 98 ? 6.984 3.427 1.127 1.00 83.06 98 GLY A O 1
ATOM 735 N N . GLY A 1 99 ? 6.583 1.924 2.747 1.00 89.06 99 GLY A N 1
ATOM 736 C CA . GLY A 1 99 ? 6.920 0.722 1.970 1.00 89.06 99 GLY A CA 1
ATOM 737 C C . GLY A 1 99 ? 5.868 -0.385 2.055 1.00 89.06 99 GLY A C 1
ATOM 738 O O . GLY A 1 99 ? 6.189 -1.555 1.862 1.00 89.06 99 GLY A O 1
ATOM 739 N N . VAL A 1 100 ? 4.622 -0.044 2.396 1.00 94.00 100 VAL A N 1
ATOM 740 C CA . VAL A 1 100 ? 3.538 -1.025 2.533 1.00 94.00 100 VAL A CA 1
ATOM 741 C C . VAL A 1 100 ? 3.141 -1.553 1.155 1.00 94.00 100 VAL A C 1
ATOM 743 O O . VAL A 1 100 ? 2.586 -0.819 0.337 1.00 94.00 100 VAL A O 1
ATOM 746 N N . CYS A 1 101 ? 3.397 -2.836 0.905 1.00 94.50 101 CYS A N 1
ATOM 747 C CA . CYS A 1 101 ? 2.917 -3.525 -0.289 1.00 94.50 101 CYS A CA 1
ATOM 748 C C . CYS A 1 101 ? 1.471 -4.006 -0.058 1.00 94.50 101 CYS A C 1
ATOM 750 O O . CYS A 1 101 ? 1.181 -4.524 1.023 1.00 94.50 101 CYS A O 1
ATOM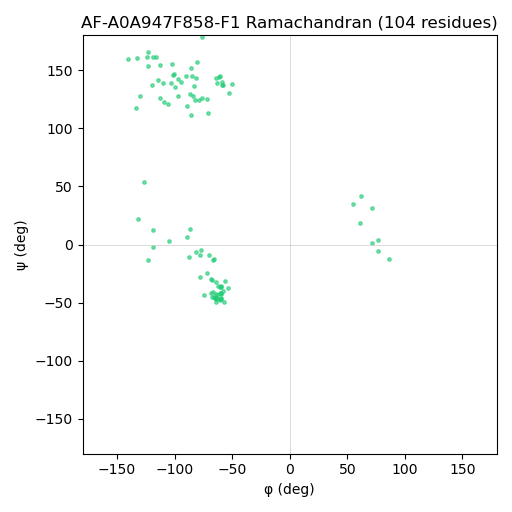 752 N N . PRO A 1 102 ? 0.550 -3.855 -1.030 1.00 94.88 102 PRO A N 1
ATOM 753 C CA . PRO A 1 102 ? -0.809 -4.381 -0.902 1.00 94.88 102 PRO A CA 1
ATOM 754 C C . PRO A 1 102 ? -0.907 -5.898 -1.127 1.00 94.88 102 PRO A C 1
ATOM 756 O O . PRO A 1 102 ? -1.985 -6.460 -0.966 1.00 94.88 102 PRO A O 1
ATOM 759 N N . PHE A 1 103 ? 0.194 -6.555 -1.501 1.00 94.31 103 PHE A N 1
ATOM 760 C CA . PHE A 1 103 ? 0.256 -7.989 -1.771 1.00 94.31 103 PHE A CA 1
ATOM 761 C C . PHE A 1 103 ? 0.877 -8.766 -0.609 1.00 94.31 103 PHE A C 1
ATOM 763 O O . PHE A 1 103 ? 1.673 -8.225 0.165 1.00 94.31 103 PHE A O 1
ATOM 770 N N . GLY A 1 104 ? 0.535 -10.054 -0.509 1.00 87.31 104 GLY A N 1
ATOM 771 C CA . GLY A 1 104 ? 1.047 -10.931 0.549 1.00 87.31 104 GLY A CA 1
ATOM 772 C C . GLY A 1 104 ? 0.645 -10.455 1.949 1.00 87.31 104 GLY A C 1
ATOM 773 O O . GLY A 1 104 ? 1.484 -10.391 2.853 1.00 87.31 104 GLY A O 1
ATOM 774 N N . LEU A 1 105 ? -0.608 -10.023 2.099 1.00 87.38 105 LEU A N 1
ATOM 775 C CA . LEU A 1 105 ? -1.240 -9.715 3.381 1.00 87.38 105 LEU A CA 1
ATOM 776 C C . LEU A 1 105 ? -2.176 -10.875 3.741 1.00 87.38 105 LEU A C 1
ATOM 778 O O . LEU A 1 105 ? -2.857 -11.385 2.853 1.00 87.38 105 LEU A O 1
ATOM 782 N N . GLU A 1 106 ? -2.184 -11.269 5.013 1.00 65.56 106 GLU A N 1
ATOM 783 C CA . GLU A 1 106 ? -3.033 -12.326 5.588 1.00 65.56 106 GLU A CA 1
ATOM 784 C C . GLU A 1 106 ? -4.025 -11.726 6.590 1.00 65.56 106 GLU A C 1
ATOM 786 O O . GLU A 1 106 ? -3.639 -10.751 7.281 1.00 65.56 106 GLU A O 1
#

Sequence (106 aa):
MSNIPPKVQAFLDSHDLSALEFEPGSTPTAEKAAQRIGVPVGQIAKSILFKGKDDKYRLVVAAGDKK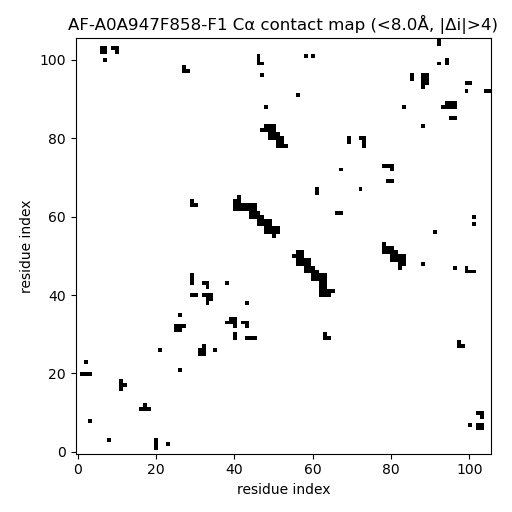INSGALKRETGAKHRMANSDETKQATGFLPGGVCPFGLE